Protein AF-A0A510IXP5-F1 (afdb_monomer)

Structure (mmCIF, N/CA/C/O backbone):
data_AF-A0A510IXP5-F1
#
_entry.id   AF-A0A510IXP5-F1
#
loop_
_atom_site.group_PDB
_atom_site.id
_atom_site.type_symbol
_atom_site.label_atom_id
_atom_site.label_alt_id
_atom_site.label_comp_id
_atom_site.label_asym_id
_atom_site.label_entity_id
_atom_site.label_seq_id
_atom_site.pdbx_PDB_ins_code
_atom_site.Cartn_x
_atom_site.Cartn_y
_atom_site.Cartn_z
_atom_site.occupancy
_atom_site.B_iso_or_equiv
_atom_site.auth_seq_id
_atom_site.auth_comp_id
_atom_site.auth_asym_id
_atom_site.auth_atom_id
_atom_site.pdbx_PDB_model_num
ATOM 1 N N . MET A 1 1 ? -11.267 5.294 -0.857 1.00 86.06 1 MET A N 1
ATOM 2 C CA . MET A 1 1 ? -9.948 4.628 -0.962 1.00 86.06 1 MET A CA 1
ATOM 3 C C . MET A 1 1 ? -9.006 5.139 0.115 1.00 86.06 1 MET A C 1
ATOM 5 O O . MET A 1 1 ? -8.467 4.325 0.843 1.00 86.06 1 MET A O 1
ATOM 9 N N . GLU A 1 2 ? -8.873 6.458 0.270 1.00 90.25 2 GLU A N 1
ATOM 10 C CA . GLU A 1 2 ? -8.071 7.082 1.334 1.00 90.25 2 GLU A CA 1
ATOM 11 C C . GLU A 1 2 ? -8.345 6.504 2.733 1.00 90.25 2 GLU A C 1
ATOM 13 O O . GLU A 1 2 ? -7.428 5.975 3.351 1.00 90.25 2 GLU A O 1
ATOM 18 N N . ASN A 1 3 ? -9.610 6.471 3.172 1.00 90.88 3 ASN A N 1
ATOM 19 C CA . ASN A 1 3 ? -9.994 5.902 4.472 1.00 90.88 3 ASN A CA 1
ATOM 20 C C . ASN A 1 3 ? -9.536 4.446 4.669 1.00 90.88 3 ASN A C 1
ATOM 22 O O . ASN A 1 3 ? -9.069 4.087 5.743 1.00 90.88 3 ASN A O 1
ATOM 26 N N . LEU A 1 4 ? -9.595 3.601 3.637 1.00 92.62 4 LEU A N 1
ATOM 27 C CA . LEU A 1 4 ? -9.120 2.218 3.755 1.00 92.62 4 LEU A CA 1
ATOM 28 C C . LEU A 1 4 ? -7.607 2.138 3.874 1.00 92.62 4 LEU A C 1
ATOM 30 O O . LEU A 1 4 ? -7.116 1.322 4.646 1.00 92.62 4 LEU A O 1
ATOM 34 N N . LEU A 1 5 ? -6.866 2.977 3.148 1.00 94.38 5 LEU A N 1
ATOM 35 C CA . LEU A 1 5 ? -5.412 3.045 3.289 1.00 94.38 5 LEU A CA 1
ATOM 36 C C . LEU A 1 5 ? -5.026 3.545 4.686 1.00 94.38 5 LEU A C 1
ATOM 38 O O . LEU A 1 5 ? -4.170 2.935 5.322 1.00 94.38 5 LEU A O 1
ATOM 42 N N . LEU A 1 6 ? -5.711 4.568 5.206 1.00 93.69 6 LEU A N 1
ATOM 43 C CA . LEU A 1 6 ? -5.527 5.039 6.583 1.00 93.69 6 LEU A CA 1
ATOM 44 C C . LEU A 1 6 ? -5.831 3.940 7.606 1.00 93.69 6 LEU A C 1
ATOM 46 O O . LEU A 1 6 ? -5.025 3.699 8.500 1.00 93.69 6 LEU A O 1
ATOM 50 N N . GLY A 1 7 ? -6.943 3.221 7.445 1.00 93.31 7 GLY A N 1
ATOM 51 C CA . GLY A 1 7 ? -7.284 2.090 8.306 1.00 93.31 7 GLY A CA 1
ATOM 52 C C . GLY A 1 7 ? -6.298 0.933 8.217 1.00 93.31 7 GLY A C 1
ATOM 53 O O . GLY A 1 7 ? -5.946 0.345 9.234 1.00 93.31 7 GLY A O 1
ATOM 54 N N . THR A 1 8 ? -5.781 0.658 7.019 1.00 94.44 8 THR A N 1
ATOM 55 C CA . THR A 1 8 ? -4.730 -0.346 6.806 1.00 94.44 8 THR A CA 1
ATOM 56 C C . THR A 1 8 ? -3.466 0.058 7.559 1.00 94.44 8 THR A C 1
ATOM 58 O O . THR A 1 8 ? -2.948 -0.725 8.342 1.00 94.44 8 THR A O 1
ATOM 61 N N . ALA A 1 9 ? -2.998 1.299 7.406 1.00 94.38 9 ALA A N 1
ATOM 62 C CA . ALA A 1 9 ? -1.835 1.805 8.135 1.00 94.38 9 ALA A CA 1
ATOM 63 C C . ALA A 1 9 ? -2.042 1.785 9.663 1.00 94.38 9 ALA A C 1
ATOM 65 O O . ALA A 1 9 ? -1.127 1.424 10.410 1.00 94.38 9 ALA A O 1
ATOM 66 N N . ALA A 1 10 ? -3.241 2.141 10.136 1.00 93.25 10 ALA A N 1
ATOM 67 C CA . ALA A 1 10 ? -3.605 2.090 11.550 1.00 93.25 10 ALA A CA 1
ATOM 68 C C . ALA A 1 10 ? -3.533 0.658 12.098 1.00 93.25 10 ALA A C 1
ATOM 70 O O . ALA A 1 10 ? -2.904 0.419 13.125 1.00 93.25 10 ALA A O 1
ATOM 71 N N . GLN A 1 11 ? -4.108 -0.307 11.386 1.00 92.88 11 GLN A N 1
ATOM 72 C CA . GLN A 1 11 ? -4.123 -1.704 11.810 1.00 92.88 11 GLN A CA 1
ATOM 73 C C . GLN A 1 11 ? -2.749 -2.389 11.691 1.00 92.88 11 GLN A C 1
ATOM 75 O O . GLN A 1 11 ? -2.371 -3.218 12.528 1.00 92.88 11 GLN A O 1
ATOM 80 N N . GLU A 1 12 ? -1.982 -2.059 10.653 1.00 91.75 12 GLU A N 1
ATOM 81 C CA . GLU A 1 12 ? -0.728 -2.747 10.350 1.00 91.75 12 GLU A CA 1
ATOM 82 C C . GLU A 1 12 ? 0.443 -2.265 11.202 1.00 91.75 12 GLU A C 1
ATOM 84 O O . GLU A 1 12 ? 1.232 -3.074 11.690 1.00 91.75 12 GLU A O 1
ATOM 89 N N . SER A 1 13 ? 0.556 -0.960 11.431 1.00 91.12 13 SER A N 1
ATOM 90 C CA . SER A 1 13 ? 1.707 -0.393 12.144 1.00 91.12 13 SER A CA 1
ATOM 91 C C . SER A 1 13 ? 1.336 0.649 13.189 1.00 91.12 13 SER A C 1
ATOM 93 O O . SER A 1 13 ? 2.234 1.314 13.705 1.00 91.12 13 SER A O 1
ATOM 95 N N . GLN A 1 14 ? 0.045 0.816 13.497 1.00 90.69 14 GLN A N 1
ATOM 96 C CA . GLN A 1 14 ? -0.446 1.948 14.285 1.00 90.69 14 GLN A CA 1
ATOM 97 C C . GLN A 1 14 ? 0.023 3.270 13.670 1.00 90.69 14 GLN A C 1
ATOM 99 O O . GLN A 1 14 ? 0.658 4.076 14.332 1.00 90.69 14 GLN A O 1
ATOM 104 N N . LEU A 1 15 ? -0.211 3.468 12.369 1.00 90.31 15 LEU A N 1
ATOM 105 C CA . LEU A 1 15 ? 0.215 4.676 11.644 1.00 90.31 15 LEU A CA 1
ATOM 106 C C . LEU A 1 15 ? 1.734 4.950 11.726 1.00 90.31 15 LEU A C 1
ATOM 108 O O . LEU A 1 15 ? 2.174 6.095 11.652 1.00 90.31 15 LEU A O 1
ATOM 112 N N . GLY A 1 16 ? 2.548 3.898 11.850 1.00 84.62 16 GLY A N 1
ATOM 113 C CA . GLY A 1 16 ? 4.007 3.981 11.878 1.00 84.62 16 GLY A CA 1
ATOM 114 C C . GLY A 1 16 ? 4.643 3.979 13.272 1.00 84.62 16 GLY A C 1
ATOM 115 O O . GLY A 1 16 ? 5.862 4.111 13.364 1.00 84.62 16 GLY A O 1
ATOM 116 N N . PHE A 1 17 ? 3.886 3.778 14.357 1.00 80.94 17 PHE A N 1
ATOM 117 C CA . PHE A 1 17 ? 4.484 3.572 15.686 1.00 80.94 17 PHE A CA 1
ATOM 118 C C . PHE A 1 17 ? 5.216 2.223 15.798 1.00 80.94 17 PHE A C 1
ATOM 120 O O . PHE A 1 17 ? 6.236 2.116 16.480 1.00 80.94 17 PHE A O 1
ATOM 127 N N . HIS A 1 18 ? 4.757 1.200 15.075 1.00 78.25 18 HIS A N 1
ATOM 128 C CA . HIS A 1 18 ? 5.339 -0.142 15.070 1.00 78.25 18 HIS A CA 1
ATOM 129 C C . HIS A 1 18 ? 5.899 -0.517 13.692 1.00 78.25 18 HIS A C 1
ATOM 131 O O . HIS A 1 18 ? 5.379 -1.392 13.009 1.00 78.25 18 HIS A O 1
ATOM 137 N N . LEU A 1 19 ? 6.996 0.137 13.292 1.00 69.62 19 LEU A N 1
ATOM 138 C CA . LEU A 1 19 ? 7.720 -0.178 12.047 1.00 69.62 19 LEU A CA 1
ATOM 139 C C . LEU A 1 19 ? 8.710 -1.346 12.182 1.00 69.62 19 LEU A C 1
ATOM 141 O O . LEU A 1 19 ? 9.205 -1.850 11.175 1.00 69.62 19 LEU A O 1
ATOM 145 N N . LYS A 1 20 ? 9.057 -1.755 13.411 1.00 56.50 20 LYS A N 1
ATOM 146 C CA . LYS A 1 20 ? 10.076 -2.790 13.650 1.00 56.50 20 LYS A CA 1
ATOM 147 C C . LYS A 1 20 ? 9.512 -4.200 13.439 1.00 56.50 20 LYS A C 1
ATOM 149 O O . LYS A 1 20 ? 8.446 -4.525 13.958 1.00 56.50 20 LYS A O 1
ATOM 154 N N . GLN A 1 21 ? 10.303 -5.038 12.761 1.00 54.72 21 GLN A N 1
ATOM 155 C CA . GLN A 1 21 ? 10.130 -6.483 12.542 1.00 54.72 21 GLN A CA 1
ATOM 156 C C . GLN A 1 21 ? 10.102 -7.281 13.861 1.00 54.72 21 GLN A C 1
ATOM 158 O O . GLN A 1 21 ? 11.036 -8.007 14.191 1.00 54.72 21 GLN A O 1
ATOM 163 N N . GLY A 1 22 ? 9.060 -7.123 14.676 1.00 59.25 22 GLY A N 1
ATOM 164 C CA . GLY A 1 22 ? 8.772 -8.068 15.754 1.00 59.25 22 GLY A CA 1
ATOM 165 C C . GLY A 1 22 ? 8.292 -9.401 15.166 1.00 59.2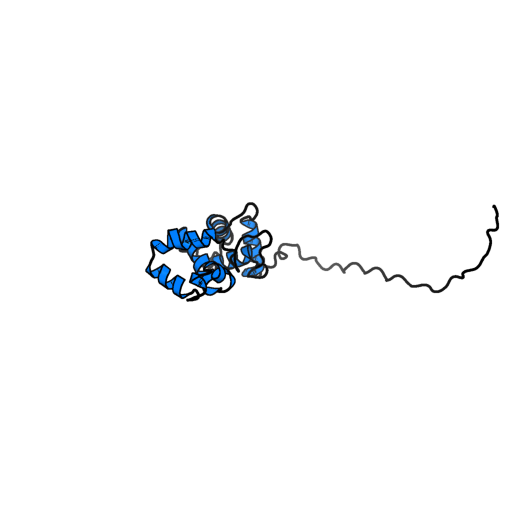5 22 GLY A C 1
ATOM 166 O O . GLY A 1 22 ? 8.840 -9.927 14.205 1.00 59.25 22 GLY A O 1
ATOM 167 N N . ARG A 1 23 ? 7.167 -9.925 15.657 1.00 55.78 23 ARG A N 1
ATOM 168 C CA . ARG A 1 23 ? 6.466 -11.058 15.015 1.00 55.78 23 ARG A CA 1
ATOM 169 C C . ARG A 1 23 ? 5.845 -10.725 13.642 1.00 55.78 23 ARG A C 1
ATOM 171 O O . ARG A 1 23 ? 5.130 -11.552 13.089 1.00 55.78 23 ARG A O 1
ATOM 178 N N . ARG A 1 24 ? 6.056 -9.511 13.121 1.00 64.12 24 ARG A N 1
ATOM 179 C CA . ARG A 1 24 ? 5.512 -9.045 11.841 1.00 64.12 24 ARG A CA 1
ATOM 180 C C . ARG A 1 24 ? 6.622 -9.054 10.793 1.00 64.12 24 ARG A C 1
ATOM 182 O O . ARG A 1 24 ? 7.665 -8.437 10.984 1.00 64.12 24 ARG A O 1
ATOM 189 N N . HIS A 1 25 ? 6.389 -9.775 9.699 1.00 76.06 25 HIS A N 1
ATOM 190 C CA . HIS A 1 25 ? 7.341 -9.941 8.592 1.00 76.06 25 HIS A CA 1
ATOM 191 C C . HIS A 1 25 ? 7.189 -8.872 7.492 1.00 76.06 25 HIS A C 1
ATOM 193 O O . HIS A 1 25 ? 7.845 -8.949 6.454 1.00 76.06 25 HIS A O 1
ATOM 199 N N . GLY A 1 26 ? 6.299 -7.901 7.703 1.00 87.06 26 GLY A N 1
ATOM 200 C CA . GLY A 1 26 ? 5.991 -6.837 6.759 1.00 87.06 26 GLY A CA 1
ATOM 201 C C . GLY A 1 26 ? 6.948 -5.648 6.829 1.00 87.06 26 GLY A C 1
ATOM 202 O O . GLY A 1 26 ? 7.678 -5.469 7.803 1.00 87.06 26 GLY A O 1
ATOM 203 N N . LEU A 1 27 ? 6.931 -4.819 5.784 1.00 91.56 27 LEU A N 1
ATOM 204 C CA . LEU A 1 27 ? 7.792 -3.647 5.641 1.00 91.56 27 LEU A CA 1
ATOM 205 C C . LEU A 1 27 ? 6.997 -2.335 5.686 1.00 91.56 27 LEU A C 1
ATOM 207 O O . LEU A 1 27 ? 5.924 -2.212 5.091 1.00 91.56 27 LEU A O 1
ATOM 211 N N . GLY A 1 28 ? 7.562 -1.343 6.379 1.00 92.06 28 GLY A N 1
ATOM 212 C CA . GLY A 1 28 ? 7.037 0.020 6.452 1.00 92.06 28 GLY A CA 1
ATOM 213 C C . GLY A 1 28 ? 5.681 0.177 7.142 1.00 92.06 28 GLY A C 1
ATOM 214 O O . GLY A 1 28 ? 5.219 -0.692 7.883 1.00 92.06 28 GLY A O 1
ATOM 215 N N . ILE A 1 29 ? 5.039 1.320 6.889 1.00 94.06 29 ILE A N 1
ATOM 216 C CA . ILE A 1 29 ? 3.779 1.724 7.539 1.00 94.06 29 ILE A CA 1
ATOM 217 C C . ILE A 1 29 ? 2.612 0.770 7.237 1.00 94.06 29 ILE A C 1
ATOM 219 O O . ILE A 1 29 ? 1.713 0.602 8.056 1.00 94.06 29 ILE A O 1
ATOM 223 N N . TYR A 1 30 ? 2.635 0.116 6.079 1.00 94.56 30 TYR A N 1
ATOM 224 C CA . TYR A 1 30 ? 1.595 -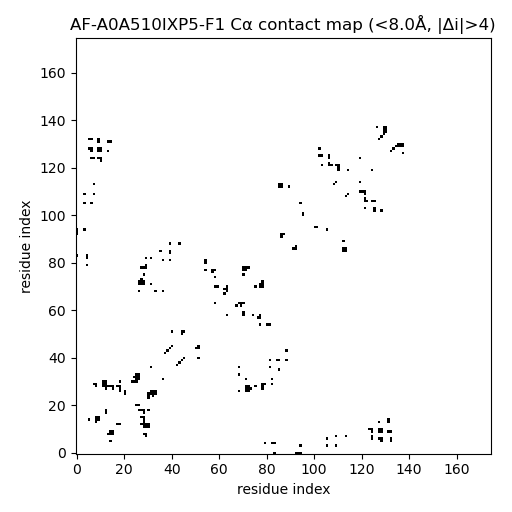0.827 5.682 1.00 94.56 30 TYR A CA 1
ATOM 225 C C . TYR A 1 30 ? 1.962 -2.277 6.001 1.00 94.56 30 TYR A C 1
ATOM 227 O O . TYR A 1 30 ? 1.160 -3.152 5.734 1.00 94.56 30 TYR A O 1
ATOM 235 N N . GLN A 1 31 ? 3.160 -2.564 6.524 1.00 93.00 31 GLN A N 1
ATOM 236 C CA . GLN A 1 31 ? 3.630 -3.940 6.741 1.00 93.00 31 GLN A CA 1
ATOM 237 C C . GLN A 1 31 ? 3.475 -4.840 5.493 1.00 93.00 31 GLN A C 1
ATOM 239 O O . GLN A 1 31 ? 3.160 -6.025 5.592 1.00 93.00 31 GLN A O 1
ATOM 244 N N . ILE A 1 32 ? 3.742 -4.298 4.300 1.00 94.12 32 ILE A N 1
ATOM 245 C CA . ILE A 1 32 ? 3.661 -5.063 3.046 1.00 94.12 32 ILE A CA 1
ATOM 246 C C . ILE A 1 32 ? 4.767 -6.116 3.037 1.00 94.12 32 ILE A C 1
ATOM 248 O O . ILE A 1 32 ? 5.937 -5.799 3.270 1.00 94.12 32 ILE A O 1
ATOM 252 N N . GLN A 1 33 ? 4.417 -7.370 2.760 1.00 92.88 33 GLN A N 1
ATOM 253 C CA . GLN A 1 33 ? 5.405 -8.440 2.682 1.00 92.88 33 GLN A CA 1
ATOM 254 C C . GLN A 1 33 ? 6.228 -8.341 1.386 1.00 92.88 33 GLN A C 1
ATOM 256 O O . GLN A 1 33 ? 5.695 -7.966 0.337 1.00 92.88 33 GLN A O 1
ATOM 261 N N . PRO A 1 34 ? 7.513 -8.747 1.401 1.00 93.50 34 PRO A N 1
ATOM 262 C CA . PRO A 1 34 ? 8.318 -8.828 0.181 1.00 93.50 34 PRO A CA 1
ATOM 263 C C . PRO A 1 34 ? 7.684 -9.694 -0.916 1.00 93.50 34 PRO A C 1
ATOM 265 O O . PRO A 1 34 ? 7.856 -9.413 -2.099 1.00 93.50 34 PRO A O 1
ATOM 268 N N . HIS A 1 35 ? 6.938 -10.734 -0.534 1.00 93.88 35 HIS A N 1
ATOM 269 C CA . HIS A 1 35 ? 6.198 -11.567 -1.478 1.00 93.88 35 HIS A CA 1
ATOM 270 C C . HIS A 1 35 ? 5.089 -10.782 -2.185 1.00 93.88 35 HIS A C 1
ATOM 272 O O . HIS A 1 35 ? 5.154 -10.680 -3.406 1.00 93.88 35 HIS A O 1
ATOM 278 N N . THR A 1 36 ? 4.185 -10.145 -1.435 1.00 95.38 36 THR A N 1
ATOM 279 C CA . THR A 1 36 ? 3.118 -9.284 -1.970 1.00 95.38 36 THR A CA 1
ATOM 280 C C . THR A 1 36 ? 3.679 -8.184 -2.871 1.00 95.38 36 THR A C 1
ATOM 282 O O . THR A 1 36 ? 3.128 -7.878 -3.922 1.00 95.38 36 THR A O 1
ATOM 285 N N . HIS A 1 37 ? 4.821 -7.595 -2.498 1.00 96.94 37 HIS A N 1
ATOM 286 C CA . HIS A 1 37 ? 5.487 -6.599 -3.337 1.00 96.94 37 HIS A CA 1
ATOM 287 C C . HIS A 1 37 ? 5.878 -7.152 -4.711 1.00 96.94 37 HIS A C 1
ATOM 289 O O . HIS A 1 37 ? 5.678 -6.465 -5.710 1.00 96.94 37 HIS A O 1
ATOM 295 N N . ARG A 1 38 ? 6.424 -8.375 -4.762 1.00 96.69 38 ARG A N 1
ATOM 296 C CA . ARG A 1 38 ? 6.782 -9.035 -6.024 1.00 96.69 38 ARG A CA 1
ATOM 297 C C . ARG A 1 38 ? 5.550 -9.388 -6.841 1.00 96.69 38 ARG A C 1
ATOM 299 O O . ARG A 1 38 ? 5.527 -9.036 -8.005 1.00 96.69 38 ARG A O 1
ATOM 306 N N . GLU A 1 39 ? 4.512 -9.960 -6.235 1.00 96.75 39 GLU A N 1
ATOM 307 C CA . GLU A 1 39 ? 3.256 -10.286 -6.938 1.00 96.75 39 GLU A CA 1
ATOM 308 C C . GLU A 1 39 ? 2.647 -9.050 -7.618 1.00 96.75 39 GLU A C 1
ATOM 310 O O . GLU A 1 39 ? 2.227 -9.091 -8.772 1.00 96.75 39 GLU A O 1
ATOM 315 N N . ILE A 1 40 ? 2.669 -7.892 -6.951 1.00 98.00 40 ILE A N 1
ATOM 316 C CA . ILE A 1 40 ? 2.199 -6.647 -7.569 1.00 98.00 40 ILE A CA 1
ATOM 317 C C . ILE A 1 40 ? 3.014 -6.277 -8.813 1.00 98.00 40 ILE A C 1
ATOM 319 O O . ILE A 1 40 ? 2.432 -5.804 -9.790 1.00 98.00 40 ILE A O 1
ATOM 323 N N . TRP A 1 41 ? 4.329 -6.479 -8.811 1.00 97.75 41 TRP A N 1
ATOM 324 C CA . TRP A 1 41 ? 5.168 -6.198 -9.978 1.00 97.75 41 TRP A CA 1
ATOM 325 C C . TRP A 1 41 ? 5.024 -7.245 -11.080 1.00 97.75 41 TRP A C 1
ATOM 327 O O . TRP A 1 41 ? 4.757 -6.887 -12.231 1.00 97.75 41 TRP A O 1
ATOM 337 N N . ASP A 1 42 ? 5.183 -8.507 -10.708 1.00 97.12 42 ASP A N 1
ATOM 338 C CA . ASP A 1 42 ? 5.338 -9.632 -11.619 1.00 97.12 42 ASP A CA 1
ATOM 339 C C . ASP A 1 42 ? 3.990 -10.077 -12.200 1.00 97.12 42 ASP A C 1
ATOM 341 O O . ASP A 1 42 ? 3.928 -10.409 -13.383 1.00 97.12 42 ASP A O 1
ATOM 345 N N . ASP A 1 43 ? 2.902 -9.986 -11.424 1.00 96.75 43 ASP A N 1
ATOM 346 C CA . ASP A 1 43 ? 1.583 -10.483 -11.834 1.00 96.75 43 ASP A CA 1
ATOM 347 C C . ASP A 1 43 ? 0.628 -9.351 -12.237 1.00 96.75 43 ASP A C 1
ATOM 349 O O . ASP A 1 43 ? -0.086 -9.458 -13.237 1.00 96.75 43 ASP A O 1
ATOM 353 N N . TYR A 1 44 ? 0.600 -8.236 -11.493 1.00 97.62 44 TYR A N 1
ATOM 354 C CA . TYR A 1 44 ? -0.349 -7.147 -11.768 1.00 97.62 44 TYR A CA 1
ATOM 355 C C . TYR A 1 44 ? 0.208 -6.075 -12.714 1.00 97.62 44 TYR A C 1
ATOM 357 O O . TYR A 1 44 ? -0.421 -5.724 -13.720 1.00 97.62 44 TYR A O 1
ATOM 365 N N . LEU A 1 45 ? 1.378 -5.511 -12.407 1.00 98.06 45 LEU A N 1
ATOM 366 C CA . LEU A 1 45 ? 1.933 -4.377 -13.151 1.00 98.06 45 LEU A CA 1
ATOM 367 C C . LEU A 1 45 ? 2.456 -4.764 -14.536 1.00 98.06 45 LEU A C 1
ATOM 369 O O . LEU A 1 45 ? 2.446 -3.906 -15.423 1.00 98.06 45 LEU A O 1
ATOM 373 N N . ILE A 1 46 ? 2.819 -6.031 -14.760 1.00 97.12 46 ILE A N 1
ATOM 374 C CA . ILE A 1 46 ? 3.205 -6.538 -16.085 1.00 97.12 46 ILE A CA 1
ATOM 375 C C . ILE A 1 46 ? 2.113 -6.289 -17.142 1.00 97.12 46 ILE A C 1
ATOM 377 O O . ILE A 1 46 ? 2.415 -5.908 -18.273 1.00 97.12 46 ILE A O 1
ATOM 381 N N . GLY A 1 47 ? 0.835 -6.402 -16.756 1.00 97.44 47 GLY A N 1
ATOM 382 C CA . GLY A 1 47 ? -0.318 -6.122 -17.618 1.00 97.44 47 GLY A CA 1
ATOM 383 C C . GLY A 1 47 ? -0.656 -4.633 -17.760 1.00 97.44 47 GLY A C 1
ATOM 384 O O . GLY A 1 47 ? -1.516 -4.265 -18.559 1.00 97.44 47 GLY A O 1
ATOM 385 N N . HIS A 1 48 ? 0.011 -3.755 -17.005 1.00 97.75 48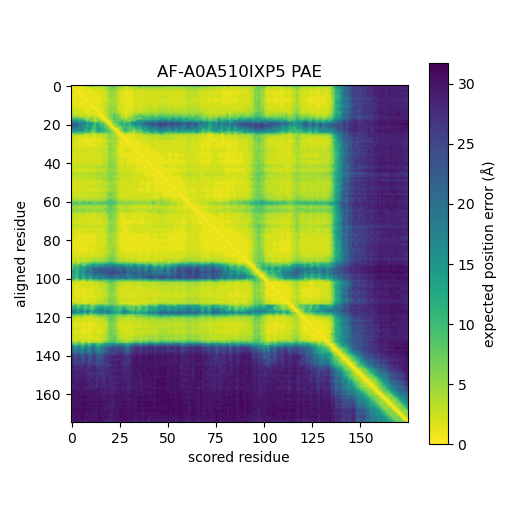 HIS A N 1
ATOM 386 C CA . HIS A 1 48 ? -0.298 -2.327 -16.920 1.00 97.75 48 HIS A CA 1
ATOM 387 C C . HIS A 1 48 ? 0.966 -1.459 -17.090 1.00 97.75 48 HIS A C 1
ATOM 389 O O . HIS A 1 48 ? 1.317 -0.698 -16.183 1.00 97.75 48 HIS A O 1
ATOM 395 N N . PRO A 1 49 ? 1.643 -1.478 -18.254 1.00 97.50 49 PRO A N 1
ATOM 396 C CA . PRO A 1 49 ? 2.965 -0.862 -18.428 1.00 97.50 49 PRO A CA 1
ATOM 397 C C . PRO A 1 49 ? 3.000 0.648 -18.132 1.00 97.50 49 PRO A C 1
ATOM 399 O O . PRO A 1 49 ? 3.939 1.148 -17.511 1.00 97.50 49 PRO A O 1
ATOM 402 N N . ALA A 1 50 ? 1.952 1.392 -18.500 1.00 98.06 50 ALA A N 1
AT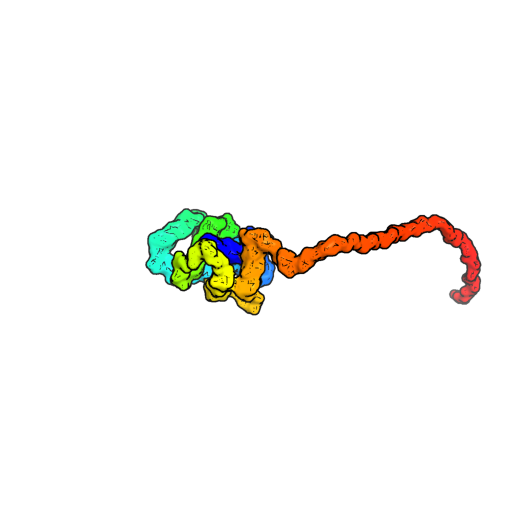OM 403 C CA . ALA A 1 50 ? 1.857 2.821 -18.185 1.00 98.06 50 ALA A CA 1
ATOM 404 C C . ALA A 1 50 ? 1.739 3.087 -16.672 1.00 98.06 50 ALA A C 1
ATOM 406 O O . ALA A 1 50 ? 2.235 4.094 -16.168 1.00 98.06 50 ALA A O 1
ATOM 407 N N . LEU A 1 51 ? 1.081 2.188 -15.935 1.00 97.88 51 LEU A N 1
ATOM 408 C CA . LEU A 1 51 ? 0.979 2.258 -14.481 1.00 97.88 51 LEU A CA 1
ATOM 409 C C . LEU A 1 51 ? 2.293 1.843 -13.821 1.00 97.88 51 LEU A C 1
ATOM 411 O O . LEU A 1 51 ? 2.750 2.539 -12.919 1.00 97.88 51 LEU A O 1
ATOM 415 N N . ALA A 1 52 ? 2.916 0.771 -14.313 1.00 97.88 52 ALA A N 1
ATOM 416 C CA . ALA A 1 52 ? 4.223 0.304 -13.870 1.00 97.88 52 ALA A CA 1
ATOM 417 C C . ALA A 1 52 ? 5.267 1.422 -13.975 1.00 97.88 52 ALA A C 1
ATOM 419 O O . ALA A 1 52 ? 5.970 1.705 -13.011 1.00 97.88 52 ALA A O 1
ATOM 420 N N . SER A 1 53 ? 5.293 2.144 -15.101 1.00 97.62 53 SER A N 1
ATOM 421 C CA . SER A 1 53 ? 6.168 3.306 -15.292 1.00 97.62 53 SER A CA 1
ATOM 422 C C . SER A 1 53 ? 5.905 4.415 -14.266 1.00 97.62 53 SER A C 1
ATOM 424 O O . SER A 1 53 ? 6.845 4.917 -13.646 1.00 97.62 53 SER A O 1
ATOM 426 N N . LYS A 1 54 ? 4.632 4.760 -14.018 1.00 98.00 54 LYS A N 1
ATOM 427 C CA . LYS A 1 54 ? 4.262 5.769 -13.011 1.00 98.00 54 LYS A CA 1
ATOM 428 C C . LYS A 1 54 ? 4.715 5.365 -11.611 1.00 98.00 54 LYS A C 1
ATOM 430 O O . LYS A 1 54 ? 5.302 6.188 -10.921 1.00 98.00 54 LYS A O 1
ATOM 435 N N . VAL A 1 55 ? 4.461 4.119 -11.213 1.00 97.62 55 VAL A N 1
ATOM 436 C CA . VAL A 1 55 ? 4.811 3.580 -9.889 1.00 97.62 55 VAL A CA 1
ATOM 437 C C . VAL A 1 55 ? 6.328 3.477 -9.737 1.00 97.62 55 VAL A C 1
ATOM 439 O O . VAL A 1 55 ? 6.867 3.919 -8.725 1.00 97.62 55 VAL A O 1
ATOM 442 N N . ARG A 1 56 ? 7.043 3.009 -10.770 1.00 97.31 56 ARG A N 1
ATOM 443 C CA . ARG A 1 56 ? 8.513 2.972 -10.795 1.00 97.31 56 ARG A CA 1
ATOM 444 C C . ARG A 1 56 ? 9.122 4.358 -10.625 1.00 97.31 56 ARG A C 1
ATOM 446 O O . ARG A 1 56 ? 10.139 4.483 -9.948 1.00 97.31 56 ARG A O 1
ATOM 453 N N . GLY A 1 57 ? 8.505 5.374 -11.230 1.00 97.31 57 GLY A N 1
ATOM 454 C CA . GLY A 1 57 ? 8.912 6.774 -11.113 1.00 97.31 57 GLY A CA 1
ATOM 455 C C . GLY A 1 57 ? 8.708 7.377 -9.720 1.00 97.31 57 GLY A C 1
ATOM 456 O O . GLY A 1 57 ? 9.208 8.469 -9.463 1.00 97.31 57 GLY A O 1
ATOM 457 N N . LEU A 1 58 ? 7.987 6.694 -8.821 1.00 97.19 58 LEU A N 1
ATOM 458 C CA . LEU A 1 58 ? 7.874 7.080 -7.410 1.00 97.19 58 LEU A CA 1
ATOM 459 C C . LEU A 1 58 ? 9.031 6.549 -6.560 1.00 97.19 58 LEU A C 1
ATOM 461 O O . LEU A 1 58 ? 9.337 7.158 -5.537 1.00 97.19 58 LEU A O 1
ATOM 465 N N . ALA A 1 59 ? 9.626 5.422 -6.956 1.00 96.44 59 ALA A N 1
ATOM 466 C CA . ALA A 1 59 ? 10.759 4.805 -6.274 1.00 96.44 59 ALA A CA 1
ATOM 467 C C . ALA A 1 59 ? 12.073 5.522 -6.610 1.00 96.44 59 ALA A C 1
ATOM 469 O O . ALA A 1 59 ? 12.189 6.196 -7.641 1.00 96.44 59 ALA A O 1
ATOM 470 N N . SER A 1 60 ? 13.098 5.333 -5.779 1.00 94.44 60 SER A N 1
ATOM 471 C CA . SER A 1 60 ? 14.437 5.821 -6.097 1.00 94.44 60 SER A CA 1
ATOM 472 C C . SER A 1 60 ? 14.962 5.199 -7.395 1.00 94.44 60 SER A C 1
ATOM 474 O O . SER A 1 60 ? 14.610 4.086 -7.794 1.00 94.44 60 SER A O 1
ATOM 476 N N . GLN A 1 61 ? 15.819 5.928 -8.107 1.00 90.38 61 GLN A N 1
ATOM 477 C CA . GLN A 1 61 ? 16.363 5.430 -9.370 1.00 90.38 61 GLN A CA 1
ATOM 478 C C . GLN A 1 61 ? 17.347 4.279 -9.142 1.00 90.38 61 GLN A C 1
ATOM 480 O O . GLN A 1 61 ? 17.202 3.242 -9.782 1.00 90.38 61 GLN A O 1
ATOM 485 N N . ARG A 1 62 ? 18.314 4.468 -8.232 1.00 90.38 62 ARG A N 1
ATOM 486 C CA . ARG A 1 62 ? 19.414 3.524 -7.985 1.00 90.38 62 ARG A CA 1
ATOM 487 C C . ARG A 1 62 ? 19.043 2.444 -6.975 1.00 90.38 62 ARG A C 1
ATOM 489 O O . ARG A 1 62 ? 19.065 1.277 -7.336 1.00 90.38 62 ARG A O 1
ATOM 496 N N . ASP A 1 63 ? 18.651 2.830 -5.760 1.00 90.12 63 ASP A N 1
ATOM 497 C CA . ASP A 1 63 ? 18.469 1.866 -4.663 1.00 90.12 63 ASP A CA 1
ATOM 498 C C . ASP A 1 63 ? 17.349 0.862 -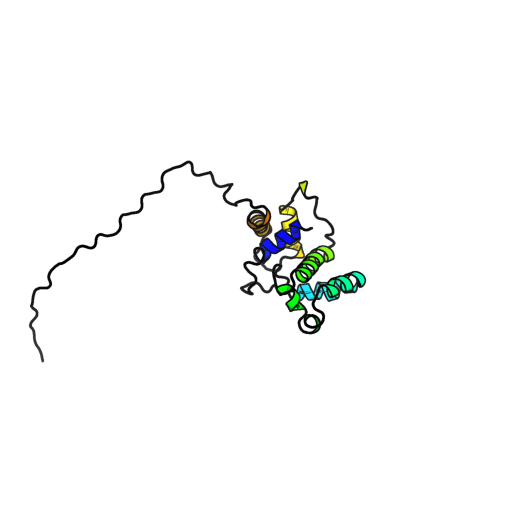4.950 1.00 90.12 63 ASP A C 1
ATOM 500 O O . ASP A 1 63 ? 17.468 -0.301 -4.595 1.00 90.12 63 ASP A O 1
ATOM 504 N N . PHE A 1 64 ? 16.315 1.248 -5.702 1.00 92.81 64 PHE A N 1
ATOM 505 C CA . PHE A 1 64 ? 15.275 0.304 -6.115 1.00 92.81 64 PHE A CA 1
ATOM 506 C C . PHE A 1 64 ? 15.789 -0.866 -6.969 1.00 92.81 64 PHE A C 1
ATOM 508 O O . PHE A 1 64 ? 15.178 -1.928 -6.963 1.00 92.81 64 PHE A O 1
ATOM 515 N N . LEU A 1 65 ? 16.863 -0.684 -7.746 1.00 91.38 65 LEU A N 1
ATOM 516 C CA . LEU A 1 65 ? 17.390 -1.758 -8.597 1.00 91.38 65 LEU A CA 1
ATOM 517 C C . LEU A 1 65 ? 18.095 -2.838 -7.772 1.00 91.38 65 LEU A C 1
ATOM 519 O O . LEU A 1 65 ? 17.990 -4.015 -8.106 1.00 91.38 65 LEU A O 1
ATOM 523 N N . ASP A 1 66 ? 18.760 -2.433 -6.691 1.00 93.12 66 ASP A N 1
ATOM 524 C CA . ASP A 1 66 ? 19.526 -3.331 -5.826 1.00 93.12 66 ASP A CA 1
ATOM 525 C C . ASP A 1 66 ? 18.675 -3.847 -4.650 1.00 93.12 66 ASP A C 1
ATOM 527 O O . ASP A 1 66 ? 18.730 -5.021 -4.283 1.00 93.12 66 ASP A O 1
ATOM 531 N N . HIS A 1 67 ? 17.832 -2.981 -4.083 1.00 93.69 67 HIS A N 1
ATOM 532 C CA . HIS A 1 67 ? 17.032 -3.224 -2.883 1.00 93.69 67 HIS A CA 1
ATOM 533 C C . HIS A 1 67 ? 15.574 -2.755 -3.057 1.00 93.69 67 HIS A C 1
ATOM 535 O O . HIS A 1 67 ? 15.090 -1.941 -2.274 1.00 93.69 67 HIS A O 1
ATOM 541 N N . PRO A 1 68 ? 14.792 -3.295 -4.011 1.00 94.31 68 PRO A N 1
ATOM 542 C CA . PRO A 1 68 ? 13.444 -2.795 -4.325 1.00 94.31 68 PRO A CA 1
ATOM 543 C C . PRO A 1 68 ? 12.484 -2.768 -3.125 1.00 94.31 68 PRO A C 1
ATOM 545 O O . PRO A 1 68 ? 11.574 -1.944 -3.057 1.00 94.31 68 PRO A O 1
ATOM 548 N N . HIS A 1 69 ? 12.676 -3.670 -2.161 1.00 95.38 69 HIS A N 1
ATOM 549 C CA . HIS A 1 69 ? 11.867 -3.745 -0.945 1.00 95.38 69 HIS A CA 1
ATOM 550 C C . HIS A 1 69 ? 12.171 -2.633 0.072 1.00 95.38 69 HIS A C 1
ATOM 552 O O . HIS A 1 69 ? 11.310 -2.344 0.906 1.00 95.38 69 HIS A O 1
ATOM 558 N N . SER A 1 70 ? 13.353 -2.002 0.022 1.00 94.19 70 SER A N 1
ATOM 559 C CA . SER A 1 70 ? 13.731 -0.923 0.949 1.00 94.19 70 SER A CA 1
ATOM 560 C C . SER A 1 70 ? 12.757 0.256 0.844 1.00 94.19 70 SER A C 1
ATOM 562 O O . SER A 1 70 ? 12.354 0.810 1.869 1.00 94.19 70 SER A O 1
ATOM 564 N N . GLU A 1 71 ? 12.277 0.550 -0.371 1.00 96.06 71 GLU A N 1
ATOM 565 C CA . GLU A 1 71 ? 11.320 1.624 -0.660 1.00 96.06 71 GLU A CA 1
ATOM 566 C C . GLU A 1 71 ? 10.019 1.506 0.137 1.00 96.06 71 GLU A C 1
ATOM 568 O O . GLU A 1 71 ? 9.418 2.517 0.490 1.00 96.06 71 GLU A O 1
ATOM 573 N N . LEU A 1 72 ? 9.575 0.287 0.463 1.00 95.38 72 LEU A N 1
ATOM 574 C CA . LEU A 1 72 ? 8.368 0.090 1.272 1.00 95.38 72 LEU A CA 1
ATOM 575 C C . LEU A 1 72 ? 8.524 0.671 2.680 1.00 95.38 72 LEU A C 1
ATOM 577 O O . LEU A 1 72 ? 7.535 1.049 3.302 1.00 95.38 72 LEU A O 1
ATOM 581 N N . THR A 1 73 ? 9.762 0.755 3.170 1.00 93.19 73 THR A N 1
ATOM 582 C CA . THR A 1 73 ? 10.096 1.292 4.492 1.00 93.19 73 THR A CA 1
ATOM 583 C C . THR A 1 73 ? 10.536 2.753 4.423 1.00 93.19 73 THR A C 1
ATOM 585 O O . THR A 1 73 ? 10.195 3.531 5.309 1.00 93.19 73 THR A O 1
ATOM 588 N N . THR A 1 74 ? 11.29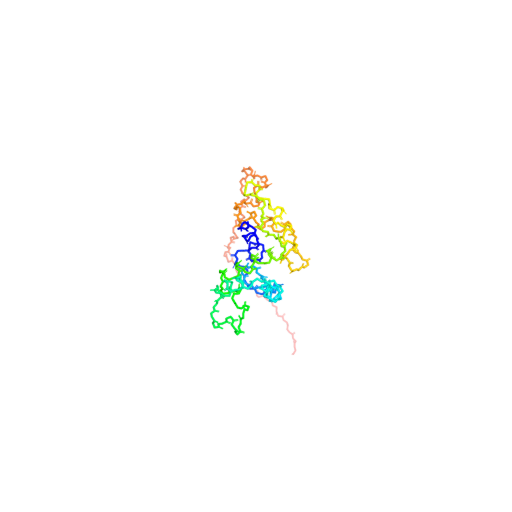0 3.138 3.392 1.00 93.00 74 THR A N 1
ATOM 589 C CA . THR A 1 74 ? 11.950 4.453 3.315 1.00 93.00 74 THR A CA 1
ATOM 590 C C . THR A 1 74 ? 11.170 5.492 2.511 1.00 93.00 74 THR A C 1
ATOM 592 O O . THR A 1 74 ? 11.397 6.688 2.681 1.00 93.00 74 THR A O 1
ATOM 595 N N . ASN A 1 75 ? 10.229 5.070 1.662 1.00 95.88 75 ASN A N 1
ATOM 596 C CA . ASN A 1 75 ? 9.521 5.942 0.734 1.00 95.88 75 ASN A CA 1
ATOM 597 C C . ASN A 1 75 ? 8.005 5.792 0.887 1.00 95.88 75 ASN A C 1
ATOM 599 O O . ASN A 1 75 ? 7.357 4.966 0.244 1.00 95.88 75 ASN A O 1
ATOM 603 N N . LEU A 1 76 ? 7.410 6.649 1.721 1.00 95.44 76 LEU A N 1
ATOM 604 C CA . LEU A 1 76 ? 5.976 6.609 2.018 1.00 95.44 76 LEU A CA 1
ATOM 605 C C . LEU A 1 76 ? 5.097 6.764 0.768 1.00 95.44 76 LEU A C 1
ATOM 607 O O . LEU A 1 76 ? 4.040 6.136 0.674 1.00 95.44 76 LEU A O 1
ATOM 611 N N . ARG A 1 77 ? 5.526 7.576 -0.208 1.00 97.12 77 ARG A N 1
ATOM 612 C CA . ARG A 1 77 ? 4.784 7.774 -1.461 1.00 97.12 77 ARG A CA 1
ATOM 613 C C . ARG A 1 77 ? 4.735 6.478 -2.264 1.00 97.12 77 ARG A C 1
ATOM 615 O O . ARG A 1 77 ? 3.669 6.101 -2.746 1.00 97.12 77 ARG A O 1
ATOM 622 N N . TYR A 1 78 ? 5.869 5.795 -2.373 1.00 97.94 78 TYR A N 1
ATOM 623 C CA . TYR A 1 78 ? 5.954 4.497 -3.028 1.00 97.94 78 TYR A CA 1
ATOM 624 C C . TYR A 1 78 ? 5.176 3.418 -2.265 1.00 97.94 78 TYR A C 1
ATOM 626 O O . TYR A 1 78 ? 4.337 2.738 -2.853 1.00 97.94 78 TYR A O 1
ATOM 634 N N . ALA A 1 79 ? 5.374 3.313 -0.949 1.00 97.38 79 ALA A N 1
ATOM 635 C CA . ALA A 1 79 ? 4.676 2.350 -0.101 1.00 97.38 79 ALA A CA 1
ATOM 636 C C . ALA A 1 79 ? 3.148 2.497 -0.200 1.00 97.38 79 ALA A C 1
ATOM 638 O O . ALA A 1 79 ? 2.436 1.505 -0.330 1.00 97.38 79 ALA A O 1
ATOM 639 N N . THR A 1 80 ? 2.648 3.736 -0.223 1.00 97.75 80 THR A N 1
ATOM 640 C CA . THR A 1 80 ? 1.217 4.030 -0.407 1.00 97.75 80 THR A CA 1
ATOM 641 C C . THR A 1 80 ? 0.723 3.615 -1.789 1.00 97.75 80 THR A C 1
ATOM 643 O O . THR A 1 80 ? -0.377 3.079 -1.909 1.00 97.75 80 THR A O 1
ATOM 646 N N . ALA A 1 81 ? 1.531 3.813 -2.835 1.00 97.94 81 ALA A N 1
ATOM 647 C CA . ALA A 1 81 ? 1.184 3.353 -4.173 1.00 97.94 81 ALA A CA 1
ATOM 648 C C . ALA A 1 81 ? 1.080 1.823 -4.233 1.00 97.94 81 ALA A C 1
ATOM 650 O O . ALA A 1 81 ? 0.095 1.318 -4.761 1.00 97.94 81 ALA A O 1
ATOM 651 N N . ILE A 1 82 ? 2.029 1.085 -3.646 1.00 98.12 82 ILE A N 1
ATOM 652 C CA . ILE A 1 82 ? 1.955 -0.382 -3.580 1.00 98.12 82 ILE A CA 1
ATOM 653 C C . ILE A 1 82 ? 0.754 -0.840 -2.745 1.00 98.12 82 ILE A C 1
ATOM 655 O O . ILE A 1 82 ? 0.004 -1.694 -3.206 1.00 98.12 82 ILE A O 1
ATOM 659 N N . ALA A 1 83 ? 0.502 -0.239 -1.577 1.00 97.44 83 ALA A N 1
ATOM 660 C CA . ALA A 1 83 ? -0.665 -0.567 -0.753 1.00 97.44 83 ALA A CA 1
ATOM 661 C C . ALA A 1 83 ? -1.986 -0.373 -1.515 1.00 97.44 83 ALA A C 1
ATOM 663 O O . ALA A 1 83 ? -2.890 -1.202 -1.450 1.00 97.44 83 ALA A O 1
ATOM 664 N N . TRP A 1 84 ? -2.089 0.706 -2.291 1.00 97.00 84 TRP A N 1
ATOM 665 C CA . TRP A 1 84 ? -3.234 0.932 -3.164 1.00 97.00 84 TRP A CA 1
ATOM 666 C C . TRP A 1 84 ? -3.351 -0.126 -4.269 1.00 97.00 84 TRP A C 1
ATOM 668 O O . TRP A 1 84 ? -4.459 -0.573 -4.571 1.00 97.00 84 TRP A O 1
ATOM 678 N N . LEU A 1 85 ? -2.229 -0.553 -4.856 1.00 97.56 85 LEU A N 1
ATOM 679 C CA . LEU A 1 85 ? -2.223 -1.589 -5.889 1.00 97.56 85 LEU A CA 1
ATOM 680 C C . LEU A 1 85 ? -2.662 -2.955 -5.365 1.00 97.56 85 LEU A C 1
ATOM 682 O O . LEU A 1 85 ? -3.278 -3.677 -6.135 1.00 97.56 85 LEU A O 1
ATOM 686 N N . VAL A 1 86 ? -2.430 -3.281 -4.089 1.00 97.00 86 VAL A N 1
ATOM 687 C CA . VAL A 1 86 ? -2.955 -4.511 -3.459 1.00 97.00 86 VAL A CA 1
ATOM 688 C C . VAL A 1 86 ? -4.481 -4.566 -3.533 1.00 97.00 86 VAL A C 1
ATOM 690 O O . VAL A 1 86 ? -5.057 -5.572 -3.930 1.00 97.00 86 VAL A O 1
ATOM 693 N N . TYR A 1 87 ? -5.161 -3.463 -3.225 1.00 96.12 87 TYR A N 1
ATOM 694 C CA . TYR A 1 87 ? -6.617 -3.407 -3.371 1.00 96.12 87 TYR A CA 1
ATOM 695 C C . TYR A 1 87 ? -7.046 -3.360 -4.838 1.00 96.12 87 TYR A C 1
ATOM 697 O O . TYR A 1 87 ? -8.037 -3.978 -5.226 1.00 96.12 87 TYR A O 1
ATOM 705 N N . ARG A 1 88 ? -6.295 -2.643 -5.677 1.00 95.31 88 ARG A N 1
ATOM 706 C CA . ARG A 1 88 ? -6.625 -2.507 -7.096 1.00 95.31 88 ARG A CA 1
ATOM 707 C C . ARG A 1 88 ? -6.462 -3.815 -7.876 1.00 95.31 88 ARG A C 1
ATOM 709 O O . ARG A 1 88 ? -7.249 -4.056 -8.789 1.00 95.31 88 ARG A O 1
ATOM 716 N N . SER A 1 89 ? -5.471 -4.642 -7.544 1.00 95.50 89 SER A N 1
ATOM 717 C CA . SER A 1 89 ? -5.278 -5.961 -8.160 1.00 95.50 89 SER A CA 1
ATOM 718 C C . SER A 1 89 ? -6.417 -6.922 -7.813 1.00 95.50 89 SER A C 1
ATOM 720 O O . SER A 1 89 ? -6.744 -7.785 -8.619 1.00 95.50 89 SER A O 1
ATOM 722 N N . ALA A 1 90 ? -7.090 -6.698 -6.681 1.00 94.12 90 ALA A N 1
ATOM 723 C CA . ALA A 1 90 ? -8.320 -7.373 -6.273 1.00 94.12 90 ALA A CA 1
ATOM 724 C C . ALA A 1 90 ? -9.615 -6.730 -6.827 1.00 94.12 90 ALA A C 1
ATOM 726 O O . ALA A 1 90 ? -10.700 -6.980 -6.307 1.00 94.12 90 ALA A O 1
ATOM 727 N N . ASP A 1 91 ? -9.516 -5.883 -7.858 1.00 92.62 91 ASP A N 1
ATOM 728 C CA . ASP A 1 91 ? -10.641 -5.181 -8.503 1.00 92.62 91 ASP A CA 1
ATOM 729 C C . ASP A 1 91 ? -11.401 -4.190 -7.589 1.00 92.62 91 ASP A C 1
ATOM 731 O O . ASP A 1 91 ? -12.516 -3.746 -7.877 1.00 92.62 91 ASP A O 1
ATOM 735 N N . ILE A 1 92 ? -10.781 -3.762 -6.484 1.00 90.56 92 ILE A N 1
ATOM 736 C CA . ILE A 1 92 ? -11.365 -2.785 -5.560 1.00 90.56 92 ILE A CA 1
ATOM 737 C C . ILE A 1 92 ? -11.006 -1.368 -6.013 1.00 90.56 92 ILE A C 1
ATOM 739 O O . ILE A 1 92 ? -10.039 -0.755 -5.561 1.00 90.56 92 ILE A O 1
ATOM 743 N N . HIS A 1 93 ? -11.820 -0.808 -6.909 1.00 81.69 93 HIS A N 1
ATOM 744 C CA . HIS A 1 93 ? -11.613 0.557 -7.428 1.00 81.69 93 HIS A CA 1
ATOM 745 C C . HIS A 1 93 ? -12.320 1.637 -6.608 1.00 81.69 93 HIS A C 1
ATOM 747 O O . HIS A 1 93 ? -11.935 2.807 -6.649 1.00 81.69 93 HIS A O 1
ATOM 753 N N . LYS A 1 94 ? -13.364 1.263 -5.859 1.00 74.25 94 LYS A N 1
ATOM 754 C CA . LYS A 1 94 ? -14.162 2.174 -5.032 1.00 74.25 94 LYS A CA 1
ATOM 755 C C . LYS A 1 94 ? -14.585 1.506 -3.730 1.00 74.25 94 LYS A C 1
ATOM 757 O O . LYS A 1 94 ? -14.966 0.342 -3.691 1.00 74.25 94 LYS A O 1
ATOM 762 N N . ILE A 1 95 ? -14.575 2.303 -2.674 1.00 66.75 95 ILE A N 1
ATOM 763 C CA . ILE A 1 95 ? -15.210 1.995 -1.391 1.00 66.75 95 ILE A CA 1
ATOM 764 C C . ILE A 1 95 ? -16.438 2.897 -1.343 1.00 66.75 95 ILE A C 1
ATOM 766 O O . ILE A 1 95 ? -16.311 4.033 -1.816 1.00 66.75 95 ILE A O 1
ATOM 770 N N . PRO A 1 96 ? -17.605 2.415 -0.877 1.00 54.62 96 PRO A N 1
ATOM 771 C CA . PRO A 1 96 ? -18.808 3.234 -0.816 1.00 54.62 96 PRO A CA 1
ATOM 772 C C . PRO A 1 96 ? -18.527 4.555 -0.102 1.00 54.62 96 PRO A C 1
ATOM 774 O O . PRO A 1 96 ? -17.645 4.642 0.753 1.00 54.62 96 PRO A O 1
ATOM 777 N N . GLU A 1 97 ? -19.226 5.576 -0.581 1.00 54.31 97 GLU A N 1
ATOM 778 C CA . GLU A 1 97 ? -18.943 6.989 -0.371 1.00 54.31 97 GLU A CA 1
ATOM 779 C C . GLU A 1 97 ? -18.768 7.383 1.105 1.00 54.31 97 GLU A C 1
ATOM 781 O O . GLU A 1 97 ? -19.339 6.745 1.995 1.00 54.31 97 GLU A O 1
ATOM 786 N N . PRO A 1 98 ? -17.980 8.446 1.370 1.00 52.72 98 PRO A N 1
ATOM 787 C CA . PRO A 1 98 ? -17.611 8.907 2.712 1.00 52.72 98 PRO A CA 1
ATOM 788 C C . PRO A 1 98 ? -18.787 9.090 3.679 1.00 52.72 98 PRO A C 1
ATOM 790 O O . PRO A 1 98 ? -18.582 8.978 4.884 1.00 52.72 98 PRO A O 1
ATOM 793 N N . GLU A 1 99 ? -20.007 9.289 3.179 1.00 53.28 99 GLU A N 1
ATOM 794 C CA . GLU A 1 99 ? -21.211 9.441 4.002 1.00 53.28 99 GLU A CA 1
ATOM 795 C C . GLU A 1 99 ? -21.593 8.183 4.793 1.00 53.28 99 GLU A C 1
ATOM 797 O O . GLU A 1 99 ? -22.245 8.290 5.827 1.00 53.28 99 GLU A O 1
ATOM 802 N N . THR A 1 100 ? -21.160 6.992 4.360 1.00 55.03 100 THR A N 1
ATOM 803 C CA . THR A 1 100 ? -21.409 5.752 5.121 1.00 55.03 100 THR A CA 1
ATOM 804 C C . THR A 1 100 ? -20.240 5.319 5.991 1.00 55.03 100 THR A C 1
ATOM 806 O O . THR A 1 100 ? -20.470 4.503 6.878 1.00 55.03 100 THR A O 1
ATOM 809 N N . ASN A 1 101 ? -19.023 5.842 5.747 1.00 63.69 101 ASN A N 1
ATOM 810 C CA . ASN A 1 101 ? -17.761 5.479 6.416 1.00 63.69 101 ASN A CA 1
ATOM 811 C C . ASN A 1 101 ? -17.779 4.030 6.942 1.00 63.69 101 ASN A C 1
ATOM 813 O O . ASN A 1 101 ? -17.568 3.796 8.128 1.00 63.69 101 ASN A O 1
ATOM 817 N N . ASP A 1 102 ? -18.141 3.075 6.071 1.00 84.31 102 ASP A N 1
ATOM 818 C CA . ASP A 1 102 ? -18.494 1.708 6.471 1.00 84.31 102 ASP A CA 1
ATOM 819 C C . ASP A 1 102 ? -17.218 0.959 6.874 1.00 84.31 102 ASP A C 1
ATOM 821 O O . ASP A 1 102 ? -16.582 0.261 6.075 1.00 84.31 102 ASP A O 1
ATOM 825 N N . VAL A 1 103 ? -16.811 1.171 8.128 1.00 89.31 103 VAL A N 1
ATOM 826 C CA . VAL A 1 103 ? -15.594 0.609 8.715 1.00 89.31 103 VAL A CA 1
ATOM 827 C C . VAL A 1 103 ? -15.647 -0.912 8.671 1.00 89.31 103 VAL A C 1
ATOM 829 O O . VAL A 1 103 ? -14.636 -1.536 8.367 1.00 89.31 103 VAL A O 1
ATOM 832 N N . ALA A 1 104 ? -16.828 -1.511 8.846 1.00 90.31 104 ALA A N 1
ATOM 833 C CA . ALA A 1 104 ? -17.003 -2.955 8.758 1.00 90.31 104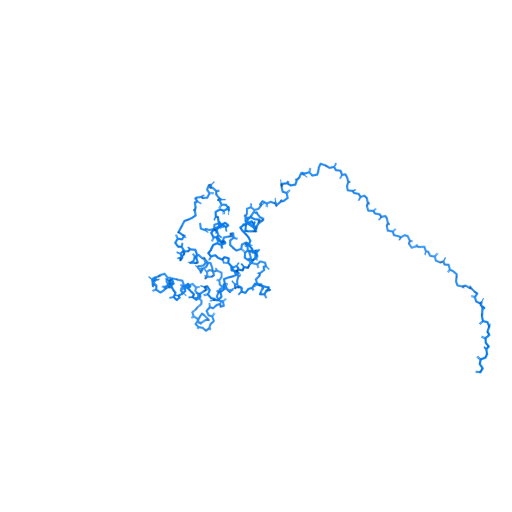 ALA A CA 1
ATOM 834 C C . ALA A 1 104 ? -16.714 -3.477 7.340 1.00 90.31 104 ALA A C 1
ATOM 836 O O . ALA A 1 104 ? -16.087 -4.526 7.167 1.00 90.31 104 ALA A O 1
ATOM 837 N N . LYS A 1 105 ? -17.121 -2.753 6.289 1.00 90.19 105 LYS A N 1
ATOM 838 C CA . LYS A 1 105 ? -16.747 -3.102 4.911 1.00 90.19 105 LYS A CA 1
ATOM 839 C C . LYS A 1 105 ? -15.255 -2.930 4.663 1.00 90.19 105 LYS A C 1
ATOM 841 O O . LYS A 1 105 ? -14.660 -3.802 4.034 1.00 90.19 105 LYS A O 1
ATOM 846 N N . MET A 1 106 ? -14.646 -1.856 5.160 1.00 92.00 106 MET A N 1
ATOM 847 C CA . MET A 1 106 ? -13.196 -1.663 5.055 1.00 92.00 106 MET A CA 1
ATOM 848 C C . MET A 1 106 ? -12.424 -2.776 5.770 1.00 92.00 106 MET A C 1
ATOM 850 O O . MET A 1 106 ? -11.489 -3.324 5.195 1.00 92.00 106 MET A O 1
ATOM 854 N N . ALA A 1 107 ? -12.875 -3.182 6.956 1.00 92.62 107 ALA A N 1
ATOM 855 C CA . ALA A 1 107 ? -12.294 -4.276 7.718 1.00 92.62 107 ALA A CA 1
ATOM 856 C C . ALA A 1 107 ? -12.357 -5.605 6.957 1.00 92.62 107 ALA A C 1
ATOM 858 O O . ALA A 1 107 ? -11.371 -6.338 6.914 1.00 92.62 107 ALA A O 1
ATOM 859 N N . ARG A 1 108 ? -13.490 -5.901 6.300 1.00 92.12 108 ARG A N 1
ATOM 860 C CA . ARG A 1 108 ? -13.623 -7.083 5.431 1.00 92.12 108 ARG A CA 1
ATOM 861 C C . ARG A 1 108 ? -12.643 -7.045 4.258 1.00 92.12 108 ARG A C 1
ATOM 863 O O . ARG A 1 108 ? -11.981 -8.045 4.008 1.00 92.12 108 ARG A O 1
ATOM 870 N N . LEU A 1 109 ? -12.526 -5.905 3.574 1.00 93.12 109 LEU A N 1
ATOM 871 C CA . LEU A 1 109 ? -11.604 -5.742 2.443 1.00 93.12 109 LEU A CA 1
ATOM 872 C C . LEU A 1 109 ? -10.142 -5.903 2.872 1.00 93.12 109 LEU A C 1
ATOM 874 O O . LEU A 1 109 ? -9.388 -6.623 2.221 1.00 93.12 109 LEU A O 1
ATOM 878 N N . TRP A 1 110 ? -9.753 -5.274 3.982 1.00 94.19 110 TRP A N 1
ATOM 879 C CA . TRP A 1 110 ? -8.419 -5.429 4.560 1.00 94.19 110 TRP A CA 1
ATOM 880 C C . TRP A 1 110 ? -8.137 -6.895 4.919 1.00 94.19 110 TRP A C 1
ATOM 882 O O . TRP A 1 110 ? -7.118 -7.444 4.503 1.00 94.19 110 TRP A O 1
ATOM 892 N N . HIS A 1 111 ? -9.067 -7.563 5.606 1.00 92.56 111 HIS A N 1
ATOM 893 C CA . HIS A 1 111 ? -8.902 -8.960 6.011 1.00 92.56 111 HIS A CA 1
ATOM 894 C C . HIS A 1 111 ? -8.802 -9.919 4.813 1.00 92.56 111 HIS A C 1
ATOM 896 O O . HIS A 1 111 ? -8.116 -10.932 4.888 1.00 92.56 111 HIS A O 1
ATOM 902 N N . GLN A 1 112 ? -9.491 -9.627 3.709 1.00 91.94 112 GLN A N 1
ATOM 903 C CA . GLN A 1 112 ? -9.488 -10.475 2.513 1.00 91.94 112 GLN A CA 1
ATOM 904 C C . GLN A 1 112 ? -8.246 -10.295 1.636 1.00 91.94 112 GLN A C 1
ATOM 906 O O . GLN A 1 112 ? -7.806 -11.265 1.025 1.00 91.94 112 GLN A O 1
ATOM 911 N N . HIS A 1 113 ? -7.709 -9.076 1.540 1.00 92.44 113 HIS A N 1
ATOM 912 C CA . HIS A 1 113 ? -6.724 -8.739 0.503 1.00 92.44 113 HIS A CA 1
ATOM 913 C C . HIS A 1 113 ? -5.375 -8.257 1.029 1.00 92.44 113 HIS A C 1
ATOM 915 O O . HIS A 1 113 ? -4.405 -8.261 0.280 1.00 92.44 113 HIS A O 1
ATOM 921 N N . PHE A 1 114 ? -5.305 -7.828 2.286 1.00 91.19 114 PHE A N 1
ATOM 922 C CA . PHE A 1 114 ? -4.104 -7.217 2.854 1.00 91.19 114 PHE A CA 1
ATOM 923 C C . PHE A 1 114 ? -3.566 -7.993 4.057 1.00 91.19 114 PHE A C 1
ATOM 925 O O . PHE A 1 114 ? -2.364 -8.012 4.309 1.00 91.19 114 PHE A O 1
ATOM 932 N N . HIS A 1 115 ? -4.454 -8.629 4.820 1.00 81.62 115 HIS A N 1
ATOM 933 C CA . HIS A 1 115 ? -4.067 -9.364 6.009 1.00 81.62 115 HIS A CA 1
ATOM 934 C C . HIS A 1 115 ? -3.232 -10.606 5.669 1.00 81.62 115 HIS A C 1
ATOM 936 O O . HIS A 1 115 ? -3.645 -11.470 4.895 1.00 81.62 115 HIS A O 1
ATOM 942 N N . HIS A 1 116 ? -2.076 -10.731 6.323 1.00 70.94 116 HIS A N 1
ATOM 943 C CA . HIS A 1 116 ? -1.200 -11.891 6.205 1.00 70.94 116 HIS A CA 1
ATOM 944 C C . HIS A 1 116 ? -0.826 -12.420 7.602 1.00 70.94 116 HIS A C 1
ATOM 946 O O . HIS A 1 116 ? 0.165 -11.996 8.200 1.00 70.94 116 HIS A O 1
ATOM 952 N N . GLY A 1 117 ? -1.624 -13.338 8.155 1.00 64.19 117 GLY A N 1
ATOM 953 C CA . GLY A 1 117 ? -1.322 -14.014 9.420 1.00 64.19 117 GLY A CA 1
ATOM 954 C C . GLY A 1 117 ? -2.530 -14.723 10.049 1.00 64.19 117 GLY A C 1
ATOM 955 O O . GLY A 1 117 ? -3.633 -14.628 9.531 1.00 64.19 117 GLY A O 1
ATOM 956 N N . PRO A 1 118 ? -2.347 -15.465 11.155 1.00 57.72 118 PRO A N 1
ATOM 957 C CA . PRO A 1 118 ? -3.423 -16.259 11.754 1.00 57.72 118 PRO A CA 1
ATOM 958 C C . PRO A 1 118 ? -4.202 -15.550 12.877 1.00 57.72 118 PRO A C 1
ATOM 960 O O . PRO A 1 118 ? -4.948 -16.217 13.589 1.00 57.72 118 PRO A O 1
ATOM 963 N N . SER A 1 119 ? -4.000 -14.248 13.128 1.00 71.44 119 SER A N 1
ATOM 964 C CA . SER A 1 119 ? -4.432 -13.657 14.412 1.00 71.44 119 SER A CA 1
ATOM 965 C C . SER A 1 119 ? -5.227 -12.361 14.360 1.00 71.44 119 SER A C 1
ATOM 967 O O . SER A 1 119 ? -5.851 -12.056 15.370 1.00 71.44 119 SER A O 1
ATOM 969 N N . ALA A 1 120 ? -5.212 -11.591 13.271 1.00 81.62 120 ALA A N 1
ATOM 970 C CA . ALA A 1 120 ? -5.896 -10.301 13.282 1.00 81.62 120 ALA A CA 1
ATOM 971 C C . ALA A 1 120 ? -7.259 -10.404 12.591 1.00 81.62 120 ALA A C 1
ATOM 973 O O . ALA A 1 120 ? -7.391 -10.917 11.486 1.00 81.62 120 ALA A O 1
ATOM 974 N N . THR A 1 121 ? -8.282 -9.926 13.283 1.00 89.88 121 THR A N 1
ATOM 975 C CA . THR A 1 121 ? -9.688 -10.032 12.904 1.00 89.88 121 THR A CA 1
ATOM 976 C C . THR A 1 121 ? -10.192 -8.724 12.302 1.00 89.88 121 THR A C 1
ATOM 978 O O . THR A 1 121 ? -9.593 -7.662 12.480 1.00 89.88 121 THR A O 1
ATOM 981 N N . THR A 1 122 ? -11.347 -8.760 11.634 1.00 92.31 122 THR A N 1
ATOM 982 C CA . THR A 1 122 ? -12.022 -7.532 11.174 1.00 92.31 122 THR A CA 1
ATOM 983 C C . THR A 1 122 ? -12.317 -6.573 12.333 1.00 92.31 122 THR A C 1
ATOM 985 O O . THR A 1 122 ? -12.228 -5.361 12.168 1.00 92.31 122 THR A O 1
ATOM 988 N N . ARG A 1 123 ? -12.592 -7.105 13.531 1.00 91.25 123 ARG A N 1
ATOM 989 C CA . ARG A 1 123 ? -12.822 -6.304 14.739 1.00 91.25 123 ARG A CA 1
ATOM 990 C C . ARG A 1 123 ? -11.573 -5.542 15.181 1.00 91.25 123 ARG A C 1
ATOM 992 O O . ARG A 1 123 ? -11.694 -4.408 15.629 1.00 91.25 123 ARG A O 1
ATOM 999 N N . ASP A 1 124 ? -10.388 -6.130 15.032 1.00 92.00 124 ASP A N 1
ATOM 1000 C CA . ASP A 1 124 ? -9.136 -5.440 15.367 1.00 92.00 124 ASP A CA 1
ATOM 1001 C C . ASP A 1 124 ? -8.933 -4.223 14.463 1.00 92.00 124 ASP A C 1
ATOM 1003 O O . ASP A 1 124 ? -8.592 -3.146 14.948 1.00 92.00 124 ASP A O 1
ATOM 1007 N N . PHE A 1 125 ? -9.234 -4.367 13.168 1.00 92.88 125 PHE A N 1
ATOM 1008 C CA . PHE A 1 125 ? -9.215 -3.250 12.226 1.00 92.88 125 PHE A CA 1
ATOM 1009 C C . PHE A 1 125 ? -10.206 -2.151 12.627 1.00 92.88 125 PHE A C 1
ATOM 1011 O O . PHE A 1 125 ? -9.836 -0.979 12.646 1.00 92.88 125 PHE A O 1
ATOM 1018 N N . GLU A 1 126 ? -11.449 -2.511 12.962 1.00 92.81 126 GLU A N 1
ATOM 1019 C CA . GLU A 1 126 ? -12.471 -1.552 13.404 1.00 92.81 126 GLU A CA 1
ATOM 1020 C C . GLU A 1 126 ? -12.020 -0.774 14.650 1.00 92.81 126 GLU A C 1
ATOM 1022 O O . GLU A 1 126 ? -12.108 0.456 14.668 1.00 92.81 126 GLU A O 1
ATOM 1027 N N . CYS A 1 127 ? -11.468 -1.468 15.653 1.00 91.50 127 CYS A N 1
ATOM 1028 C CA . CYS A 1 127 ? -10.903 -0.850 16.855 1.00 91.50 127 CYS A CA 1
ATOM 1029 C C . CYS A 1 127 ? -9.759 0.115 16.515 1.00 91.50 127 CYS A C 1
ATOM 1031 O O . CYS A 1 127 ? -9.765 1.262 16.964 1.00 91.50 127 CYS A O 1
ATOM 1033 N N . SER A 1 128 ? -8.800 -0.322 15.695 1.00 91.56 128 SER A N 1
ATOM 1034 C CA . SER A 1 128 ? -7.650 0.501 15.303 1.00 91.56 128 SER A CA 1
ATOM 1035 C C . SER A 1 128 ? -8.079 1.732 14.502 1.00 91.56 128 SER A C 1
ATOM 1037 O O . SER A 1 128 ? -7.545 2.821 14.705 1.00 91.56 128 SER A O 1
ATOM 1039 N N . TYR A 1 129 ? -9.078 1.592 13.627 1.00 92.38 129 TYR A N 1
ATOM 1040 C CA . TYR A 1 129 ? -9.641 2.698 12.856 1.00 92.38 129 TYR A CA 1
ATOM 1041 C C . TYR A 1 129 ? -10.350 3.724 13.747 1.00 92.38 129 TYR A C 1
ATOM 1043 O O . TYR A 1 129 ? -10.133 4.930 13.601 1.00 92.38 129 TYR A O 1
ATOM 1051 N N . ALA A 1 130 ? -11.183 3.261 14.683 1.00 91.31 130 ALA A N 1
ATOM 1052 C CA . ALA A 1 130 ? -11.879 4.130 15.626 1.00 91.31 130 ALA A CA 1
ATOM 1053 C C . ALA A 1 130 ? -10.881 4.936 16.471 1.00 91.31 130 ALA A C 1
ATOM 1055 O O . ALA A 1 130 ? -10.970 6.165 16.521 1.00 91.31 130 ALA A O 1
ATOM 1056 N N . GLN A 1 131 ? -9.884 4.246 17.034 1.00 90.94 131 GLN A N 1
ATOM 1057 C CA . GLN A 1 131 ? -8.897 4.824 17.939 1.00 90.94 131 GLN A CA 1
ATOM 1058 C C . GLN A 1 131 ? -7.926 5.789 17.243 1.00 90.94 131 GLN A C 1
ATOM 1060 O O . GLN A 1 131 ? -7.611 6.840 17.794 1.00 90.94 131 GLN A O 1
ATOM 1065 N N . LEU A 1 132 ? -7.417 5.435 16.057 1.00 90.56 132 LEU A N 1
ATOM 1066 C CA . LEU A 1 132 ? -6.298 6.152 15.430 1.00 90.56 132 LEU A CA 1
ATOM 1067 C C . LEU A 1 132 ? -6.705 7.064 14.269 1.00 90.56 132 LEU A C 1
ATOM 1069 O O . LEU A 1 132 ? -5.958 7.982 13.944 1.00 90.56 132 LEU A O 1
ATOM 1073 N N . VAL A 1 133 ? -7.853 6.819 13.629 1.00 89.12 133 VAL A N 1
ATOM 1074 C CA . VAL A 1 133 ? -8.281 7.569 12.432 1.00 89.12 133 VAL A CA 1
ATOM 1075 C C . VAL A 1 133 ? -9.502 8.435 12.718 1.00 89.12 133 VAL A C 1
ATOM 1077 O O . VAL A 1 133 ? -9.520 9.605 12.354 1.00 89.12 133 VAL A O 1
ATOM 1080 N N . SER A 1 134 ? -10.519 7.884 13.384 1.00 84.75 134 SER A N 1
ATOM 1081 C CA . SER A 1 134 ? -11.759 8.627 13.667 1.00 84.75 134 SER A CA 1
ATOM 1082 C C . SER A 1 134 ? -11.664 9.514 14.913 1.00 84.75 134 SER A C 1
ATOM 1084 O O . SER A 1 134 ? -12.537 10.350 15.125 1.00 84.75 134 SER A O 1
ATOM 1086 N N . GLY A 1 135 ? -10.632 9.330 15.747 1.00 69.31 135 GLY A N 1
ATOM 1087 C CA . GLY A 1 135 ? -10.497 10.026 17.032 1.00 69.31 135 GLY A CA 1
ATOM 1088 C C . GLY A 1 135 ? -11.586 9.652 18.044 1.00 69.31 135 GLY A C 1
ATOM 1089 O O . GLY A 1 135 ? -11.788 10.373 19.018 1.00 69.31 135 GLY A O 1
ATOM 1090 N N . ALA A 1 136 ? -12.302 8.548 17.806 1.00 55.97 136 ALA A N 1
ATOM 1091 C CA . ALA A 1 136 ? -13.292 8.029 18.730 1.00 55.97 136 ALA A CA 1
ATOM 1092 C C . ALA A 1 136 ? -12.547 7.320 19.860 1.00 55.97 136 ALA A C 1
ATOM 1094 O O . ALA A 1 136 ? -11.876 6.309 19.643 1.00 55.97 136 ALA A O 1
ATOM 1095 N N . ASP A 1 137 ? -12.646 7.873 21.063 1.00 46.09 137 ASP A N 1
ATOM 1096 C CA . ASP A 1 137 ? -12.077 7.252 22.247 1.00 46.09 137 ASP A CA 1
ATOM 1097 C C . ASP A 1 137 ? -12.821 5.922 22.506 1.00 46.09 137 ASP A C 1
ATOM 1099 O O . ASP A 1 137 ? -14.045 5.946 22.684 1.00 46.09 137 ASP A O 1
ATOM 1103 N N . PRO A 1 138 ? -12.147 4.751 22.527 1.00 48.72 138 PRO A N 1
ATOM 1104 C CA . PRO A 1 138 ? -12.799 3.454 22.768 1.00 48.72 138 PRO A CA 1
ATOM 1105 C C . PRO A 1 138 ? -13.564 3.404 24.102 1.00 48.72 138 PRO A C 1
ATOM 1107 O O . PRO A 1 138 ? -14.397 2.527 24.330 1.00 48.72 138 PRO A O 1
ATOM 1110 N N . THR A 1 139 ? -13.273 4.354 24.990 1.00 49.16 139 THR A N 1
ATOM 1111 C CA . THR A 1 139 ? -13.863 4.537 26.312 1.00 49.16 139 THR A CA 1
ATOM 1112 C C . THR A 1 139 ? -15.206 5.272 26.333 1.00 49.16 139 THR A C 1
ATOM 1114 O O . THR A 1 139 ? -15.862 5.235 27.371 1.00 49.16 139 THR A O 1
ATOM 1117 N N . ASP A 1 140 ? -15.696 5.859 25.231 1.00 45.47 140 ASP A N 1
ATOM 1118 C CA . ASP A 1 140 ? -17.001 6.564 25.227 1.00 45.47 140 ASP A CA 1
ATOM 1119 C C . ASP A 1 140 ? -18.220 5.611 25.296 1.00 45.47 140 ASP A C 1
ATOM 1121 O O . ASP A 1 140 ? -19.369 6.040 25.351 1.00 45.47 140 ASP A O 1
ATOM 1125 N N . SER A 1 141 ? -17.979 4.294 25.349 1.00 45.81 141 SER A N 1
ATOM 1126 C CA . SER A 1 141 ? -18.989 3.266 25.661 1.00 45.81 141 SER A CA 1
ATOM 1127 C C . SER A 1 141 ? -18.947 2.764 27.113 1.00 45.81 141 SER A C 1
ATOM 1129 O O . SER A 1 141 ? -19.793 1.959 27.505 1.00 45.81 141 SER A O 1
ATOM 1131 N N . ALA A 1 142 ? -17.985 3.205 27.931 1.00 35.66 142 ALA A N 1
ATOM 1132 C CA . ALA A 1 142 ? -18.004 2.928 29.364 1.00 35.66 142 ALA A CA 1
ATOM 1133 C C . ALA A 1 142 ? -18.955 3.926 30.050 1.00 35.66 142 ALA A C 1
ATOM 1135 O O . ALA A 1 142 ? -18.906 5.117 29.732 1.00 35.66 142 ALA A O 1
ATOM 1136 N N . PRO A 1 143 ? -19.825 3.497 30.989 1.00 35.97 143 PRO A N 1
ATOM 1137 C CA . PRO A 1 143 ? -20.650 4.438 31.732 1.00 35.97 143 PRO A CA 1
ATOM 1138 C C . PRO A 1 143 ? -19.722 5.453 32.394 1.00 35.97 143 PRO A C 1
ATOM 1140 O O . PRO A 1 143 ? -18.835 5.081 33.165 1.00 35.97 143 PRO A O 1
ATOM 1143 N N . ARG A 1 144 ? -19.902 6.735 32.051 1.00 39.34 144 ARG A N 1
ATOM 1144 C CA . ARG A 1 144 ? -19.178 7.845 32.671 1.00 39.34 144 ARG A CA 1
ATOM 1145 C C . ARG A 1 144 ? -19.335 7.678 34.176 1.00 39.34 144 ARG A C 1
ATOM 1147 O O . ARG A 1 144 ? -20.453 7.780 34.678 1.00 39.34 144 ARG A O 1
ATOM 1154 N N . TYR A 1 145 ? -18.244 7.358 34.869 1.00 38.91 145 TYR A N 1
ATOM 1155 C CA . TYR A 1 145 ? -18.227 7.288 36.324 1.00 38.91 145 TYR A CA 1
ATOM 1156 C C . TYR A 1 145 ? -18.733 8.635 36.848 1.00 38.91 145 TYR A C 1
ATOM 1158 O O . TYR A 1 145 ? -18.035 9.646 36.781 1.00 38.91 145 TYR A O 1
ATOM 1166 N N . ALA A 1 146 ? -19.985 8.659 37.307 1.00 41.84 146 ALA A N 1
ATOM 1167 C CA . ALA A 1 146 ? -20.548 9.797 38.004 1.00 41.84 146 ALA A CA 1
ATOM 1168 C C . ALA A 1 146 ? -19.728 9.979 39.284 1.00 41.84 146 ALA A C 1
ATOM 1170 O O . ALA A 1 146 ? -19.541 9.023 40.035 1.00 41.84 146 ALA A O 1
ATOM 1171 N N . GLY A 1 147 ? -19.180 11.181 39.464 1.00 38.41 147 GLY A N 1
ATOM 1172 C CA . GLY A 1 147 ? -18.158 11.508 40.454 1.00 38.41 147 GLY A CA 1
ATOM 1173 C C . GLY A 1 147 ? -18.376 10.880 41.831 1.00 38.41 147 GLY A C 1
ATOM 1174 O O . GLY A 1 147 ? -19.167 11.368 42.632 1.00 38.41 147 GLY A O 1
ATOM 1175 N N . GLY A 1 148 ? -17.603 9.834 42.110 1.00 40.03 148 GLY A N 1
ATOM 1176 C CA . GLY A 1 148 ? -17.265 9.378 43.450 1.00 40.03 148 GLY A CA 1
ATOM 1177 C C . GLY A 1 148 ? -15.787 9.671 43.672 1.00 40.03 148 GLY A C 1
ATOM 1178 O O . GLY A 1 148 ? -14.951 9.277 42.862 1.00 40.03 148 GLY A O 1
ATOM 1179 N N . GLN A 1 149 ? -15.484 10.421 44.726 1.00 39.78 149 GLN A N 1
ATOM 1180 C CA . GLN A 1 149 ? -14.139 10.862 45.092 1.00 39.78 149 GLN A CA 1
ATOM 1181 C C . GLN A 1 149 ? -13.133 9.689 45.075 1.00 39.78 149 GLN A C 1
ATOM 1183 O O . GLN A 1 149 ? -13.461 8.622 45.601 1.00 39.78 149 GLN A O 1
ATOM 1188 N N . PRO A 1 150 ? -11.929 9.849 44.485 1.00 43.50 150 PRO A N 1
ATOM 1189 C CA . PRO A 1 150 ? -10.949 8.769 44.430 1.00 43.50 150 PRO A CA 1
ATOM 1190 C C . PRO A 1 150 ? -10.591 8.275 45.843 1.00 43.50 150 PRO A C 1
ATOM 1192 O O . PRO A 1 150 ? -10.528 9.091 46.770 1.00 43.50 150 PRO A O 1
ATOM 1195 N N . PRO A 1 151 ? -10.348 6.963 46.036 1.00 47.03 151 PRO A N 1
ATOM 1196 C CA . PRO A 1 151 ? -9.950 6.433 47.333 1.00 47.03 151 PRO A CA 1
ATOM 1197 C C . PRO A 1 151 ? -8.637 7.085 47.778 1.00 47.03 151 PRO A C 1
ATOM 1199 O O . PRO A 1 151 ? -7.674 7.166 47.015 1.00 47.03 151 PRO A O 1
ATOM 1202 N N . ALA A 1 152 ? -8.622 7.585 49.014 1.00 49.62 152 ALA A N 1
ATOM 1203 C CA . ALA A 1 152 ? -7.479 8.274 49.595 1.00 49.62 152 ALA A CA 1
ATOM 1204 C C . ALA A 1 152 ? -6.227 7.381 49.587 1.00 49.62 152 ALA A C 1
ATOM 1206 O O . ALA A 1 152 ? -6.280 6.216 49.986 1.00 49.62 152 ALA A O 1
ATOM 1207 N N . HIS A 1 153 ? -5.093 7.945 49.161 1.00 54.28 153 HIS A N 1
ATOM 1208 C CA . HIS A 1 153 ? -3.788 7.301 49.287 1.00 54.28 153 HIS A CA 1
ATOM 1209 C C . HIS A 1 153 ? -3.514 6.933 50.757 1.00 54.28 153 HIS A C 1
ATOM 1211 O O . HIS A 1 153 ? -3.711 7.779 51.636 1.00 54.28 153 HIS A O 1
ATOM 1217 N N . PRO A 1 154 ? -3.026 5.714 51.050 1.00 52.81 154 PRO A N 1
ATOM 1218 C CA . PRO A 1 154 ? -2.564 5.391 52.391 1.00 52.81 154 PRO A CA 1
ATOM 1219 C C . PRO A 1 154 ? -1.333 6.249 52.738 1.00 52.81 154 PRO A C 1
ATOM 1221 O O . PRO A 1 154 ? -0.485 6.483 51.870 1.00 52.81 154 PRO A O 1
ATOM 1224 N N . PRO A 1 155 ? -1.221 6.746 53.984 1.00 46.66 155 PRO A N 1
ATOM 1225 C CA . PRO A 1 155 ? -0.107 7.593 54.385 1.00 46.66 155 PRO A CA 1
ATOM 1226 C C . PRO A 1 155 ? 1.214 6.815 54.368 1.00 46.66 155 PRO A C 1
ATOM 1228 O O . PRO A 1 155 ? 1.272 5.641 54.736 1.00 46.66 155 PRO A O 1
ATOM 1231 N N . ALA A 1 156 ? 2.280 7.503 53.954 1.00 48.88 156 ALA A N 1
ATOM 1232 C CA . ALA A 1 156 ? 3.640 6.979 53.942 1.00 48.88 156 ALA A CA 1
ATOM 1233 C C . ALA A 1 156 ? 4.081 6.502 55.344 1.00 48.88 156 ALA A C 1
ATOM 1235 O O . ALA A 1 156 ? 3.699 7.116 56.349 1.00 48.88 156 ALA A O 1
ATOM 1236 N N . PRO A 1 157 ? 4.902 5.439 55.440 1.00 44.19 157 PRO A N 1
ATOM 1237 C CA . PRO A 1 157 ? 5.378 4.940 56.723 1.00 44.19 157 PRO A CA 1
ATOM 1238 C C . PRO A 1 157 ? 6.254 5.987 57.427 1.00 44.19 157 PRO A C 1
ATOM 1240 O O . PRO A 1 157 ? 7.203 6.524 56.854 1.00 44.19 157 PRO A O 1
ATOM 1243 N N . ARG A 1 158 ? 5.925 6.277 58.692 1.00 45.34 158 ARG A N 1
ATOM 1244 C CA . ARG A 1 158 ? 6.753 7.094 59.587 1.00 45.34 158 ARG A CA 1
ATOM 1245 C C . ARG A 1 158 ? 8.035 6.328 59.912 1.00 45.34 158 ARG A C 1
ATOM 1247 O O . ARG A 1 158 ? 7.972 5.273 60.534 1.00 45.34 158 ARG A O 1
ATOM 1254 N N . ASN A 1 159 ? 9.185 6.890 59.549 1.00 42.91 159 ASN A N 1
ATOM 1255 C CA . ASN A 1 159 ? 10.462 6.486 60.129 1.00 42.91 159 ASN A CA 1
ATOM 1256 C C . ASN A 1 159 ? 10.482 6.889 61.610 1.00 42.91 159 ASN A C 1
ATOM 1258 O O . ASN A 1 159 ? 10.453 8.079 61.926 1.00 42.91 159 ASN A O 1
ATOM 1262 N N . SER A 1 160 ? 10.538 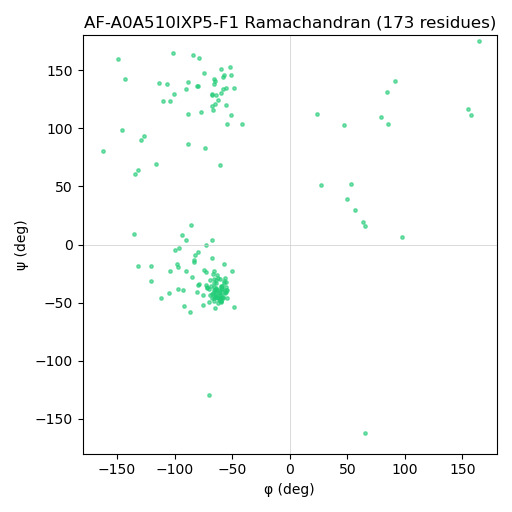5.902 62.501 1.00 46.09 160 SER A N 1
ATOM 1263 C CA . SER A 1 160 ? 10.852 6.105 63.918 1.00 46.09 160 SER A CA 1
ATOM 1264 C C . SER A 1 160 ? 12.368 5.990 64.128 1.00 46.09 160 SER A C 1
ATOM 1266 O O . SER A 1 160 ? 12.968 5.047 63.606 1.00 46.09 160 SER A O 1
ATOM 1268 N N . PRO A 1 161 ? 13.009 6.904 64.876 1.00 45.06 161 PRO A N 1
ATOM 1269 C CA . PRO A 1 161 ? 14.418 6.796 65.226 1.00 45.06 161 PRO A CA 1
ATOM 1270 C C . PRO A 1 161 ? 14.619 6.000 66.528 1.00 45.06 161 PRO A C 1
ATOM 1272 O O . PRO A 1 161 ? 13.902 6.221 67.497 1.00 45.06 161 PRO A O 1
ATOM 1275 N N . GLY A 1 162 ? 15.653 5.152 66.544 1.00 41.50 162 GLY A N 1
ATOM 1276 C CA . GLY A 1 162 ? 16.400 4.751 67.744 1.00 41.50 162 GLY A CA 1
ATOM 1277 C C . GLY A 1 162 ? 15.779 3.678 68.647 1.00 41.50 162 GLY A C 1
ATOM 1278 O O . GLY A 1 162 ? 14.860 3.956 69.406 1.00 41.50 162 GLY A O 1
ATOM 1279 N N . ALA A 1 163 ? 16.381 2.486 68.649 1.00 39.59 163 ALA A N 1
ATOM 1280 C CA . ALA A 1 163 ? 16.358 1.565 69.785 1.00 39.59 163 ALA A CA 1
ATOM 1281 C C . ALA A 1 163 ? 17.699 0.811 69.842 1.00 39.59 163 ALA A C 1
ATOM 1283 O O . ALA A 1 163 ? 17.976 -0.073 69.038 1.00 39.59 163 ALA A O 1
ATOM 1284 N N . GLU A 1 164 ? 18.559 1.326 70.719 1.00 38.22 164 GLU A N 1
ATOM 1285 C CA . GLU A 1 164 ? 19.492 0.632 71.614 1.00 38.22 164 GLU A CA 1
ATOM 1286 C C . GLU A 1 164 ? 19.939 -0.795 71.234 1.00 38.22 164 GLU A C 1
ATOM 1288 O O . GLU A 1 164 ? 19.191 -1.763 71.333 1.00 38.22 164 GLU A O 1
ATOM 1293 N N . LEU A 1 165 ? 21.226 -0.922 70.895 1.00 45.34 165 LEU A N 1
ATOM 1294 C CA . LEU A 1 165 ? 21.987 -2.165 71.010 1.00 45.34 165 LEU A CA 1
ATOM 1295 C C . LEU A 1 165 ? 22.598 -2.221 72.413 1.00 45.34 165 LEU A C 1
ATOM 1297 O O . LEU A 1 165 ? 23.508 -1.443 72.707 1.00 45.34 165 LEU A O 1
ATOM 1301 N N . ASN A 1 166 ? 22.141 -3.155 73.246 1.00 39.09 166 ASN A N 1
ATOM 1302 C CA . ASN A 1 166 ? 22.948 -3.673 74.344 1.00 39.09 166 ASN A CA 1
ATOM 1303 C C . ASN A 1 166 ? 22.605 -5.138 74.674 1.00 39.09 166 ASN A C 1
ATOM 1305 O O . ASN A 1 166 ? 21.521 -5.610 74.346 1.00 39.09 166 ASN A O 1
ATOM 1309 N N . ASP A 1 167 ? 23.566 -5.772 75.351 1.00 38.69 167 ASP A N 1
ATOM 1310 C CA . ASP A 1 167 ? 23.659 -7.146 75.875 1.00 38.69 167 ASP A CA 1
ATOM 1311 C C . ASP A 1 167 ? 24.164 -8.203 74.876 1.00 38.69 167 ASP A C 1
ATOM 1313 O O . ASP A 1 167 ? 23.529 -8.535 73.881 1.00 38.69 167 ASP A O 1
ATOM 1317 N N . GLN A 1 168 ? 25.427 -8.647 74.970 1.00 44.44 168 GLN A N 1
ATOM 1318 C CA . GLN A 1 168 ? 25.985 -9.526 76.017 1.00 44.44 168 GLN A CA 1
ATOM 1319 C C . GLN A 1 168 ? 25.090 -10.742 76.286 1.00 44.44 168 GLN A C 1
ATOM 1321 O O . GLN A 1 168 ? 24.088 -10.646 76.976 1.00 44.44 168 GLN A O 1
ATOM 1326 N N . ASP A 1 169 ? 25.481 -11.903 75.757 1.00 38.56 169 ASP A N 1
ATOM 1327 C CA . ASP A 1 169 ? 26.041 -13.026 76.529 1.00 38.56 169 ASP A CA 1
ATOM 1328 C C . ASP A 1 169 ? 25.790 -14.348 75.778 1.00 38.56 169 ASP A C 1
ATOM 1330 O O . ASP A 1 169 ? 24.653 -14.760 75.565 1.00 38.56 169 ASP A O 1
ATOM 1334 N N . ALA A 1 170 ? 26.866 -15.019 75.362 1.00 43.75 170 ALA A N 1
ATOM 1335 C CA . ALA A 1 170 ? 26.860 -16.447 75.041 1.00 43.75 170 ALA A CA 1
ATOM 1336 C C . ALA A 1 170 ? 28.303 -16.969 75.036 1.00 43.75 170 ALA A C 1
ATOM 1338 O O . ALA A 1 170 ? 28.957 -17.118 74.003 1.00 43.75 170 ALA A O 1
ATOM 1339 N N . ARG A 1 171 ? 28.812 -17.239 76.240 1.00 45.22 171 ARG A N 1
ATOM 1340 C CA . ARG A 1 171 ? 29.917 -18.177 76.467 1.00 45.22 171 ARG A CA 1
ATOM 1341 C C . ARG A 1 171 ? 29.485 -19.605 76.106 1.00 45.22 171 ARG A C 1
ATOM 1343 O O . ARG A 1 171 ? 28.417 -20.016 76.546 1.00 45.22 171 ARG A O 1
ATOM 1350 N N . GLN A 1 172 ? 30.372 -20.352 75.436 1.00 47.72 172 GLN A N 1
ATOM 1351 C CA . GLN A 1 172 ? 30.788 -21.769 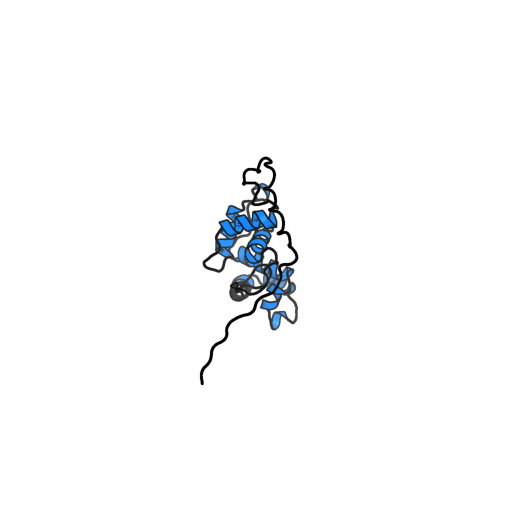75.644 1.00 47.72 172 GLN A CA 1
ATOM 1352 C C . GLN A 1 172 ? 31.364 -22.308 74.310 1.00 47.72 172 GLN A C 1
ATOM 1354 O O . GLN A 1 172 ? 30.683 -22.248 73.299 1.00 47.72 172 GLN A O 1
ATOM 1359 N N . SER A 1 173 ? 32.666 -22.599 74.175 1.00 44.88 173 SER A N 1
ATOM 1360 C CA . SER A 1 173 ? 33.490 -23.715 74.701 1.00 44.88 173 SER A CA 1
ATOM 1361 C C . SER A 1 173 ? 33.574 -24.918 73.739 1.00 44.88 173 SER A C 1
ATOM 1363 O O . SER A 1 173 ? 32.563 -25.325 73.177 1.00 44.88 173 SER A O 1
ATOM 1365 N N . THR A 1 174 ? 34.775 -25.520 73.672 1.00 46.56 174 THR A N 1
ATOM 1366 C CA . THR A 1 174 ? 35.242 -26.722 72.927 1.00 46.56 174 THR A CA 1
ATOM 1367 C C . THR A 1 174 ? 35.672 -26.475 71.469 1.00 46.56 174 THR A C 1
ATOM 1369 O O . THR A 1 174 ? 34.957 -25.811 70.733 1.00 46.56 174 THR A O 1
ATOM 1372 N N . ALA A 1 175 ? 36.824 -26.937 70.970 1.00 48.94 175 ALA A N 1
ATOM 1373 C CA . ALA A 1 175 ? 37.956 -27.705 71.503 1.00 48.94 175 ALA A CA 1
ATOM 1374 C C . ALA A 1 175 ? 39.217 -27.368 70.679 1.00 48.94 175 ALA A C 1
ATOM 1376 O O . ALA A 1 175 ? 39.047 -26.866 69.543 1.00 48.94 175 ALA A O 1
#

Foldseek 3Di:
DVLLLVLLLLLQQNVPVRQDPDVQQAHASNRHHPVLLVCLVVPPCVVPVVLVVVLVVQDDPPCCVVPVRVCCHVRPVSVSSSVVSQLVVVVCPDDPDPVCSPLLVSLVSCVVRRDDDDDDHSVSSSVSSCVRPVVNDPCPPPPDPDDDPPPDDDDDDDDDDDDDDDDDDDDDDDD

Sequence (175 aa):
MENLLLGTAAQESQLGFHLKQGRRHGLGIYQIQPHTHREIWDDYLIGHPALASKVRGLASQRDFLDHPHSELTTNLRYATAIAWLVYRSADIHKIPEPETNDVAKMARLWHQHFHHGPSATTRDFECSYAQLVSGADPTDSAPRYAGGQPPAHPPAPRNSPGAELNDQDARQSTA

Secondary structure (DSSP, 8-state):
-HHHHHHHHHHHHTTTT--S-SS---BTTTTB-HHHHHHIIIIIGGG-HHHHHHHHTTS-SSHHHH-TTTHHHH-HHHHHHHHHHHHHHTT------TTT--HHHHHHHHHHHT--SSS--HHHHHHHHHHHTS---GGGGS------PPPPPPPPPP-----------------

Mean predicted aligned error: 13.22 Å

Solvent-accessible surface area (backbone atoms only — not comparable to full-atom values): 10773 Å² total; per-residue (Å²): 91,68,69,49,53,52,30,44,18,22,53,52,8,57,69,46,78,51,50,70,70,64,99,47,83,31,34,21,39,61,33,51,35,70,64,61,55,45,47,47,49,71,67,50,27,65,82,34,58,75,56,39,52,55,54,55,68,57,42,59,83,64,59,38,75,82,43,56,68,53,41,34,56,76,30,67,70,33,30,51,51,53,57,50,44,50,42,44,72,71,70,49,86,73,56,81,58,80,92,64,64,53,48,70,59,44,16,49,51,42,56,74,65,68,62,86,77,98,77,83,50,48,64,54,30,41,52,28,25,33,52,71,70,68,68,43,62,86,62,80,77,52,80,77,78,72,90,67,83,77,82,76,80,80,79,78,84,81,86,79,85,86,81,85,91,80,80,89,88,84,92,81,86,90,132

Nearest PDB structures (foldseek):
  8t8l-assembly1_A  TM=2.833E-01  e=3.228E+00  Aquifex aeolicus

Radius of gyration: 28.66 Å; Cα contacts (8 Å, |Δi|>4): 164; chains: 1; bounding box: 59×39×95 Å

pLDDT: mean 78.48, std 21.53, range [35.66, 98.12]